Protein AF-A0A842L3D5-F1 (afdb_monomer_lite)

Radius of gyration: 21.23 Å; chains: 1; bounding box: 49×36×50 Å

Sequence (123 aa):
GLFSTPAMVGLSGMLGMRALKVPFSPKNLINPSIIIASLIILRIIIGLMLSTPEYYEVTLLQPKENINLESFKVLSSERLDDKMIIRLSPDYNEIKLINGLTTTLNGKCKGFFITWNFYSFFR

Structure (mmCIF, N/CA/C/O backbone):
data_AF-A0A842L3D5-F1
#
_entry.id   AF-A0A842L3D5-F1
#
loop_
_atom_site.group_PDB
_atom_site.id
_atom_site.type_symbol
_atom_site.label_atom_id
_atom_site.label_alt_id
_atom_site.label_comp_id
_atom_site.label_asym_id
_atom_site.label_entity_id
_atom_site.label_seq_id
_atom_site.pdbx_PDB_ins_code
_atom_site.Cartn_x
_atom_site.Cartn_y
_atom_site.Cartn_z
_atom_site.occupancy
_atom_site.B_iso_or_equiv
_atom_site.auth_seq_id
_atom_site.auth_comp_id
_atom_site.auth_asym_id
_atom_site.auth_atom_id
_atom_site.pdbx_PDB_model_num
ATOM 1 N N . GLY A 1 1 ? 23.031 -6.526 -1.362 1.00 54.03 1 GLY A N 1
ATOM 2 C CA . GLY A 1 1 ? 24.336 -6.701 -2.027 1.00 54.03 1 GLY A CA 1
ATOM 3 C C . GLY A 1 1 ? 24.366 -8.069 -2.673 1.00 54.03 1 GLY A C 1
ATOM 4 O O . GLY A 1 1 ? 23.976 -9.018 -2.013 1.00 54.03 1 GLY A O 1
ATOM 5 N N . LEU A 1 2 ? 24.713 -8.135 -3.962 1.00 49.09 2 LEU A N 1
ATOM 6 C CA . LEU A 1 2 ? 24.703 -9.288 -4.891 1.00 49.09 2 LEU A CA 1
ATOM 7 C C . LEU A 1 2 ? 23.386 -10.072 -5.104 1.00 49.09 2 LEU A C 1
ATOM 9 O O . LEU A 1 2 ? 23.094 -10.426 -6.239 1.00 49.09 2 LEU A O 1
ATOM 13 N N . PHE A 1 3 ? 22.566 -10.275 -4.072 1.00 49.59 3 PHE A N 1
ATOM 14 C CA . PHE A 1 3 ? 21.251 -10.939 -4.142 1.00 49.59 3 PHE A CA 1
ATOM 15 C C . PHE A 1 3 ? 20.079 -9.962 -4.010 1.00 49.59 3 PHE A C 1
ATOM 17 O O . PHE A 1 3 ? 18.995 -10.328 -3.562 1.00 49.59 3 PHE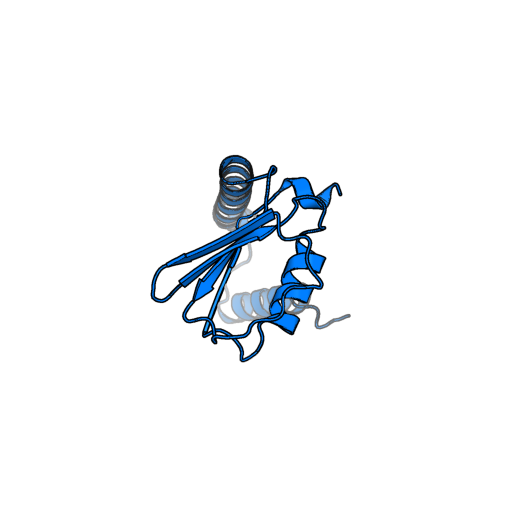 A O 1
ATOM 24 N N . SER A 1 4 ? 20.275 -8.687 -4.361 1.00 59.00 4 SER A N 1
ATOM 25 C CA . SER A 1 4 ? 19.120 -7.802 -4.495 1.00 59.00 4 SER A CA 1
ATOM 26 C C . SER A 1 4 ? 18.260 -8.315 -5.652 1.00 59.00 4 SER A C 1
ATOM 28 O O . SER A 1 4 ? 18.783 -8.717 -6.693 1.00 59.00 4 SER A O 1
ATOM 30 N N . THR A 1 5 ? 16.940 -8.308 -5.470 1.00 68.25 5 THR A N 1
ATOM 31 C CA . THR A 1 5 ? 15.944 -8.772 -6.448 1.00 68.25 5 THR A CA 1
ATOM 32 C C . THR A 1 5 ? 16.246 -8.314 -7.889 1.00 68.25 5 THR A C 1
ATOM 34 O O . THR A 1 5 ? 16.155 -9.142 -8.792 1.00 68.25 5 THR A O 1
ATOM 37 N N . PRO A 1 6 ? 16.719 -7.072 -8.140 1.00 68.19 6 PRO A N 1
ATOM 38 C CA . PRO A 1 6 ? 17.116 -6.633 -9.482 1.00 68.19 6 PRO A CA 1
ATOM 39 C C . PRO A 1 6 ? 18.338 -7.366 -10.063 1.00 68.19 6 PRO A C 1
ATOM 41 O O . PRO A 1 6 ? 18.346 -7.705 -11.245 1.00 68.19 6 PRO A O 1
ATOM 44 N N . ALA A 1 7 ? 19.364 -7.642 -9.250 1.00 72.19 7 ALA A N 1
ATOM 45 C CA . ALA A 1 7 ? 20.584 -8.318 -9.696 1.00 72.19 7 ALA A CA 1
ATOM 46 C C . ALA A 1 7 ? 20.317 -9.791 -10.042 1.00 72.19 7 ALA A C 1
ATOM 48 O O . ALA A 1 7 ? 20.787 -10.274 -11.070 1.00 72.19 7 ALA A O 1
ATOM 49 N N . MET A 1 8 ? 19.497 -10.483 -9.241 1.00 76.44 8 MET A N 1
ATOM 50 C CA . MET A 1 8 ? 19.085 -11.865 -9.525 1.00 76.44 8 MET A CA 1
ATOM 51 C C . MET A 1 8 ? 18.206 -11.980 -10.772 1.00 76.44 8 MET A C 1
ATOM 53 O O . MET A 1 8 ? 18.394 -12.907 -11.560 1.00 76.44 8 MET A O 1
ATOM 57 N N . VAL A 1 9 ? 17.276 -11.042 -10.980 1.00 77.06 9 VAL A N 1
ATOM 58 C CA . VAL A 1 9 ? 16.440 -11.006 -12.193 1.00 77.06 9 VAL A CA 1
ATOM 59 C C . VAL A 1 9 ? 17.309 -10.768 -13.431 1.00 77.06 9 VAL A C 1
ATOM 61 O O . VAL A 1 9 ? 17.163 -11.480 -14.425 1.00 77.06 9 VAL A O 1
ATOM 64 N N . GLY A 1 10 ? 18.273 -9.845 -13.352 1.00 77.06 10 GLY A N 1
ATOM 65 C CA . GLY A 1 10 ? 19.230 -9.593 -14.432 1.00 77.06 10 GLY A CA 1
ATOM 66 C C . GLY A 1 10 ? 20.097 -10.813 -14.770 1.00 77.06 10 GLY A C 1
ATOM 67 O O . GLY A 1 10 ? 20.216 -11.184 -15.938 1.00 77.06 10 GLY A O 1
ATOM 68 N N . LEU A 1 11 ? 20.655 -11.481 -13.757 1.00 80.38 11 LEU A N 1
ATOM 69 C CA . LEU A 1 11 ? 21.536 -12.642 -13.932 1.00 80.38 11 LEU A CA 1
ATOM 70 C C . LEU A 1 11 ? 20.767 -13.870 -14.455 1.00 80.38 11 LEU A C 1
ATOM 72 O O . LEU A 1 11 ? 21.241 -14.559 -15.359 1.00 80.38 11 LEU A O 1
ATOM 76 N N . SER A 1 12 ? 19.539 -14.087 -13.973 1.00 80.19 12 SER A N 1
ATOM 77 C CA . SER A 1 12 ? 18.644 -15.146 -14.469 1.00 80.19 12 SER A CA 1
ATOM 78 C C . SER A 1 12 ? 18.244 -14.916 -15.927 1.00 80.19 12 SER A C 1
ATOM 80 O O . SER A 1 12 ? 18.259 -15.853 -16.724 1.00 80.19 12 SER A O 1
ATOM 82 N N . GLY A 1 13 ? 1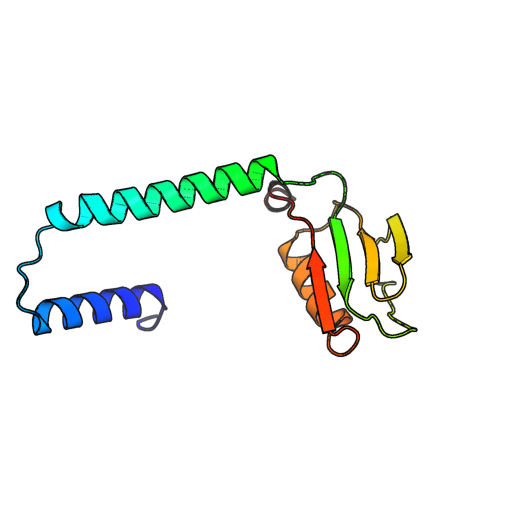7.962 -13.664 -16.305 1.00 78.12 13 GLY A N 1
ATOM 83 C CA . GLY A 1 13 ? 17.713 -13.289 -17.696 1.00 78.12 13 GLY A CA 1
ATOM 84 C C . GLY A 1 13 ? 18.907 -13.607 -18.601 1.00 78.12 13 GLY A C 1
ATOM 85 O O . GLY A 1 13 ? 18.739 -14.235 -19.645 1.00 78.12 13 GLY A O 1
ATOM 86 N N . MET A 1 14 ? 20.127 -13.252 -18.181 1.00 75.31 14 MET A N 1
ATOM 87 C CA . MET A 1 14 ? 21.351 -13.547 -18.941 1.00 75.31 14 MET A CA 1
ATOM 88 C C . MET A 1 14 ? 21.594 -15.052 -19.121 1.00 75.31 14 MET A C 1
ATOM 90 O O . MET A 1 14 ? 21.925 -15.493 -20.224 1.00 75.31 14 MET A O 1
ATOM 94 N N . LEU A 1 15 ? 21.397 -15.852 -18.069 1.00 80.00 15 LEU A N 1
ATOM 95 C CA . LEU A 1 15 ? 21.538 -17.310 -18.136 1.00 80.00 15 LEU A CA 1
ATOM 96 C C . LEU A 1 15 ? 20.475 -17.955 -19.036 1.00 80.00 15 LEU A C 1
ATOM 98 O O . LEU A 1 15 ? 20.814 -18.810 -19.855 1.00 80.00 15 LEU A O 1
ATOM 102 N N . GLY A 1 16 ? 19.219 -17.506 -18.945 1.00 79.38 16 GLY A N 1
ATOM 103 C CA . GLY A 1 16 ? 18.130 -17.980 -19.803 1.00 79.38 16 GLY A CA 1
ATOM 104 C C . GLY A 1 16 ? 18.384 -17.697 -21.286 1.00 79.38 16 GLY A C 1
ATOM 105 O O . GLY A 1 16 ? 18.243 -18.584 -22.125 1.00 79.38 16 GLY A O 1
ATOM 106 N N . MET A 1 17 ? 18.855 -16.492 -21.619 1.00 71.81 17 MET A N 1
ATOM 107 C CA . MET A 1 17 ? 19.194 -16.129 -23.002 1.00 71.81 17 MET A CA 1
ATOM 108 C C . MET A 1 17 ? 20.375 -16.942 -23.549 1.00 71.81 17 MET A C 1
ATOM 110 O O . MET A 1 17 ? 20.358 -17.345 -24.713 1.00 71.81 17 MET A O 1
ATOM 114 N N . ARG A 1 18 ? 21.374 -17.242 -22.705 1.00 69.81 18 ARG A N 1
ATOM 115 C CA . ARG A 1 18 ? 22.511 -18.100 -23.072 1.00 69.81 18 ARG A CA 1
ATOM 116 C C . ARG A 1 18 ? 22.079 -19.545 -23.337 1.00 69.81 18 ARG A C 1
ATOM 118 O O . ARG A 1 18 ? 22.562 -20.141 -24.297 1.00 69.81 18 ARG A O 1
ATOM 125 N N . ALA A 1 19 ? 21.167 -20.094 -22.531 1.00 79.00 19 ALA A N 1
ATOM 126 C CA . ALA A 1 19 ? 20.617 -21.438 -22.729 1.00 79.00 19 ALA A CA 1
ATOM 127 C C . ALA A 1 19 ? 19.803 -21.548 -24.032 1.00 79.00 19 ALA A C 1
ATOM 129 O O . ALA A 1 19 ? 19.899 -22.549 -24.739 1.00 79.00 19 ALA A O 1
ATOM 130 N N . LEU A 1 20 ? 19.065 -20.492 -24.384 1.00 75.56 20 LEU A N 1
ATOM 131 C CA . LEU A 1 20 ? 18.244 -20.428 -25.596 1.00 75.56 20 LEU A CA 1
ATOM 132 C C . LEU A 1 20 ? 19.030 -20.031 -26.865 1.00 75.56 20 LEU A C 1
ATOM 134 O O . LEU A 1 20 ? 18.440 -19.966 -27.940 1.00 75.56 20 LEU A O 1
ATOM 138 N N . LYS A 1 21 ? 20.350 -19.777 -26.766 1.00 67.62 21 LYS A N 1
ATOM 139 C CA . LYS A 1 21 ? 21.246 -19.364 -27.873 1.00 67.62 21 LYS A CA 1
ATOM 140 C C . LYS A 1 21 ? 20.721 -18.187 -28.710 1.00 67.62 21 LYS A C 1
ATOM 142 O O . LYS A 1 21 ? 21.073 -18.045 -29.880 1.00 67.62 21 LYS A O 1
ATOM 147 N N . VAL A 1 22 ? 19.894 -17.325 -28.127 1.00 66.06 22 VAL A N 1
ATOM 148 C CA . VAL A 1 22 ? 19.352 -16.158 -28.830 1.00 66.06 22 VAL A CA 1
ATOM 149 C C . VAL A 1 22 ? 20.409 -15.052 -28.792 1.00 66.06 22 VAL A C 1
ATOM 151 O O . VAL A 1 22 ? 20.823 -14.671 -27.693 1.00 66.06 22 VAL A O 1
ATOM 154 N N . PRO A 1 23 ? 20.885 -14.521 -29.935 1.00 67.38 23 PRO A N 1
ATOM 155 C CA . PRO A 1 23 ? 21.824 -13.410 -29.915 1.00 67.38 23 PRO A CA 1
ATOM 156 C C . PRO A 1 23 ? 21.119 -12.184 -29.331 1.00 67.38 23 PRO A C 1
ATOM 158 O O . PRO A 1 23 ? 20.139 -11.677 -29.883 1.00 67.38 23 PRO A O 1
ATOM 161 N N . PHE A 1 24 ? 21.601 -11.723 -28.178 1.00 64.75 24 PHE A N 1
ATOM 162 C CA . PHE A 1 24 ? 21.071 -10.532 -27.534 1.00 64.75 24 PHE A CA 1
ATOM 163 C C . PHE A 1 24 ? 21.409 -9.311 -28.385 1.00 64.75 24 PHE A C 1
ATOM 165 O O . PHE A 1 24 ? 22.566 -8.910 -28.494 1.00 64.75 24 PHE A O 1
ATOM 172 N N . SER A 1 25 ? 20.387 -8.723 -28.995 1.00 72.56 25 SER A N 1
ATOM 173 C CA . SER A 1 25 ? 20.486 -7.419 -29.636 1.00 72.56 25 SER A CA 1
ATOM 174 C C . SER A 1 25 ? 19.729 -6.411 -28.778 1.00 72.56 25 SER A C 1
ATOM 176 O O . SER A 1 25 ? 18.549 -6.639 -28.503 1.00 72.56 25 SER A O 1
ATOM 178 N N . PRO A 1 26 ? 20.334 -5.277 -28.382 1.00 68.31 26 PRO A N 1
ATOM 179 C CA . PRO A 1 26 ? 19.639 -4.242 -27.616 1.00 68.31 26 PRO A CA 1
ATOM 180 C C . PRO A 1 26 ? 18.411 -3.684 -28.353 1.00 68.31 26 PRO A C 1
ATOM 182 O O . PRO A 1 26 ? 17.479 -3.201 -27.720 1.00 68.31 26 PRO A O 1
ATOM 185 N N . LYS A 1 27 ? 18.342 -3.831 -29.685 1.00 73.56 27 LYS A N 1
ATOM 186 C CA . LYS A 1 27 ? 17.144 -3.492 -30.471 1.00 73.56 27 LYS A CA 1
ATOM 187 C C . LYS A 1 27 ? 15.932 -4.365 -30.117 1.00 73.56 27 LYS A C 1
ATOM 189 O O . LYS A 1 27 ? 14.809 -3.874 -30.145 1.00 73.56 27 LYS A O 1
ATOM 194 N N . ASN A 1 28 ? 16.149 -5.616 -29.705 1.00 74.38 28 ASN A N 1
ATOM 195 C CA . ASN A 1 28 ? 15.076 -6.534 -29.304 1.00 74.38 28 ASN A CA 1
ATOM 196 C C . ASN A 1 28 ? 14.470 -6.176 -27.935 1.00 74.38 28 ASN A C 1
ATOM 198 O O . ASN A 1 28 ? 13.420 -6.701 -27.579 1.00 74.38 28 ASN A O 1
ATOM 202 N N . LEU A 1 29 ? 15.102 -5.269 -27.179 1.00 77.56 29 LEU A N 1
ATOM 203 C CA . LEU A 1 29 ? 14.570 -4.754 -25.916 1.00 77.56 29 LEU A CA 1
ATOM 204 C C . LEU A 1 29 ? 13.627 -3.566 -26.105 1.00 77.56 29 LEU A C 1
ATOM 206 O O . LEU A 1 29 ? 12.902 -3.240 -25.171 1.00 77.56 29 LEU A O 1
ATOM 210 N N . ILE A 1 30 ? 13.609 -2.914 -27.271 1.00 83.25 30 ILE A N 1
ATOM 211 C CA . ILE A 1 30 ? 12.819 -1.692 -27.487 1.00 83.25 30 ILE A CA 1
ATOM 212 C C . ILE A 1 30 ? 11.325 -1.976 -27.297 1.00 83.25 30 ILE A C 1
ATOM 214 O O . ILE A 1 30 ? 10.688 -1.351 -26.454 1.00 83.25 30 ILE A O 1
ATOM 218 N N . ASN A 1 31 ? 10.785 -2.968 -28.009 1.00 79.88 31 ASN A N 1
ATOM 219 C CA . ASN A 1 31 ? 9.368 -3.333 -27.925 1.00 79.88 31 A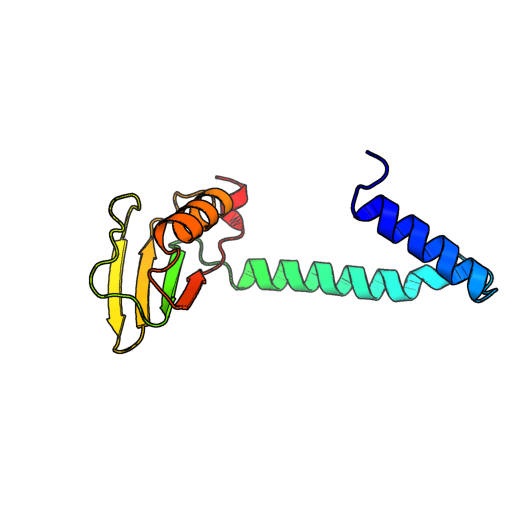SN A CA 1
ATOM 220 C C . ASN A 1 31 ? 8.922 -3.715 -26.501 1.00 79.88 31 ASN A C 1
ATOM 222 O O . ASN A 1 31 ? 7.970 -3.108 -26.010 1.00 79.88 31 ASN A O 1
ATOM 226 N N . PRO A 1 32 ? 9.585 -4.654 -25.790 1.00 84.19 32 PRO A N 1
ATOM 227 C CA . PRO A 1 32 ? 9.187 -4.976 -24.421 1.00 84.19 32 PRO A CA 1
ATOM 228 C C . PRO A 1 32 ? 9.376 -3.791 -23.463 1.00 84.19 32 PRO A C 1
ATOM 230 O O . PRO A 1 32 ? 8.559 -3.609 -22.564 1.00 84.19 32 PRO A O 1
ATOM 233 N N . SER A 1 33 ? 10.388 -2.942 -23.672 1.00 84.81 33 SER A N 1
ATOM 234 C CA . SER A 1 33 ? 10.601 -1.755 -22.832 1.00 84.81 33 SER A CA 1
ATOM 235 C C . SER A 1 33 ? 9.501 -0.714 -23.016 1.00 84.81 33 SER A C 1
ATOM 237 O O . SER A 1 33 ? 9.047 -0.151 -22.027 1.00 84.81 33 SER A O 1
ATOM 239 N N . ILE A 1 34 ? 9.038 -0.484 -24.251 1.00 92.31 34 ILE A N 1
ATOM 240 C CA . ILE A 1 34 ? 7.908 0.413 -24.531 1.00 92.31 34 ILE A CA 1
ATOM 241 C C . ILE A 1 34 ? 6.646 -0.106 -23.841 1.00 92.31 34 ILE A C 1
ATOM 243 O O . ILE A 1 34 ? 5.985 0.665 -23.157 1.00 92.31 34 ILE A O 1
ATOM 247 N N . ILE A 1 35 ? 6.350 -1.407 -23.940 1.00 90.44 35 ILE A N 1
ATOM 248 C CA . ILE A 1 35 ? 5.182 -2.005 -23.272 1.00 90.44 35 ILE A CA 1
ATOM 249 C C . ILE A 1 35 ? 5.256 -1.783 -21.754 1.00 90.44 35 ILE A C 1
ATOM 251 O O . ILE A 1 35 ? 4.292 -1.317 -21.149 1.00 90.44 35 ILE A O 1
ATOM 255 N N . ILE A 1 36 ? 6.409 -2.060 -21.137 1.00 88.12 36 ILE A N 1
ATOM 256 C CA . ILE A 1 36 ? 6.611 -1.855 -19.695 1.00 88.12 36 ILE A CA 1
ATOM 257 C C . ILE A 1 36 ? 6.477 -0.371 -19.329 1.00 88.12 36 ILE A C 1
ATOM 259 O O . ILE A 1 36 ? 5.779 -0.038 -18.373 1.00 88.12 36 ILE A O 1
ATOM 263 N N . ALA A 1 37 ? 7.100 0.530 -20.092 1.00 90.31 37 ALA A N 1
ATOM 264 C CA . ALA A 1 37 ? 7.023 1.968 -19.858 1.00 90.31 37 ALA A CA 1
ATOM 265 C C . ALA A 1 37 ? 5.578 2.481 -19.960 1.00 90.31 37 ALA A C 1
ATOM 267 O O . ALA A 1 37 ? 5.129 3.220 -19.085 1.00 90.31 37 ALA A O 1
ATOM 268 N N . SER A 1 38 ? 4.819 2.036 -20.965 1.00 92.81 38 SER A N 1
ATOM 269 C CA . SER A 1 38 ? 3.401 2.369 -21.118 1.00 92.81 38 SER A CA 1
ATOM 270 C C . SER A 1 38 ? 2.566 1.890 -19.930 1.00 92.81 38 SER A C 1
ATOM 272 O O . SER A 1 38 ? 1.740 2.652 -19.432 1.00 92.81 38 SER A O 1
ATOM 274 N N . LEU A 1 39 ? 2.803 0.675 -19.422 1.00 92.75 39 LEU A N 1
ATOM 275 C CA . LEU A 1 39 ? 2.113 0.163 -18.231 1.00 92.75 39 LEU A CA 1
ATOM 276 C C . LEU A 1 39 ? 2.442 0.976 -16.970 1.00 92.75 39 LEU A C 1
ATOM 278 O O . LEU A 1 39 ? 1.556 1.230 -16.154 1.00 92.75 39 LEU A O 1
ATOM 282 N N . ILE A 1 40 ? 3.693 1.418 -16.816 1.00 90.88 40 ILE A N 1
ATOM 283 C CA . ILE A 1 40 ? 4.106 2.278 -15.697 1.00 90.88 40 ILE A CA 1
ATOM 284 C C . ILE A 1 40 ? 3.404 3.637 -15.777 1.00 90.88 40 ILE A C 1
ATOM 286 O O . ILE A 1 40 ? 2.835 4.086 -14.784 1.00 90.88 40 ILE A O 1
ATOM 290 N N . ILE A 1 41 ? 3.399 4.272 -16.952 1.00 92.81 41 ILE A N 1
ATOM 291 C CA . ILE A 1 41 ? 2.731 5.564 -17.163 1.00 92.81 41 ILE A CA 1
ATOM 292 C C . ILE A 1 41 ? 1.231 5.438 -16.886 1.00 92.81 41 ILE A C 1
ATOM 294 O O . ILE A 1 41 ? 0.677 6.240 -16.137 1.00 92.81 41 ILE A O 1
ATOM 298 N N . LEU A 1 42 ? 0.584 4.400 -17.425 1.00 92.69 42 LEU A N 1
ATOM 299 C CA . LEU A 1 42 ? -0.835 4.138 -17.195 1.00 92.69 42 LEU A CA 1
ATOM 300 C C . LEU A 1 42 ? -1.141 3.990 -15.700 1.00 92.69 42 LEU A C 1
ATOM 302 O O . LEU A 1 42 ? -2.090 4.592 -15.203 1.00 92.69 42 LEU A O 1
ATOM 306 N N . ARG A 1 43 ? -0.307 3.245 -14.965 1.00 86.75 43 ARG A N 1
ATOM 307 C CA . ARG A 1 43 ? -0.447 3.086 -13.513 1.00 86.75 43 ARG A CA 1
ATOM 308 C C . ARG A 1 43 ? -0.380 4.425 -12.778 1.00 86.75 43 ARG A C 1
ATOM 310 O O . ARG A 1 43 ? -1.170 4.640 -11.863 1.00 86.75 43 ARG A O 1
ATOM 317 N N . ILE A 1 44 ? 0.536 5.313 -13.168 1.00 87.25 44 ILE A N 1
ATOM 318 C CA . ILE A 1 44 ? 0.669 6.643 -12.556 1.00 87.25 44 ILE A CA 1
ATOM 319 C C . ILE A 1 44 ? -0.576 7.490 -12.841 1.00 87.25 44 ILE A C 1
ATOM 321 O O . ILE A 1 44 ? -1.123 8.081 -11.916 1.00 87.25 44 ILE A O 1
ATOM 325 N N . ILE A 1 45 ? -1.066 7.506 -14.086 1.00 90.88 45 ILE A N 1
ATOM 326 C CA . ILE A 1 45 ? -2.273 8.261 -14.467 1.00 90.88 45 ILE A CA 1
ATOM 327 C C . ILE A 1 45 ? -3.487 7.791 -13.657 1.00 90.88 45 ILE A C 1
ATOM 329 O O . ILE A 1 45 ? -4.198 8.612 -13.079 1.00 90.88 45 ILE A O 1
ATOM 333 N N . ILE A 1 46 ? -3.697 6.474 -13.576 1.00 87.75 46 ILE A N 1
ATOM 334 C CA . ILE A 1 46 ? -4.773 5.867 -12.781 1.00 87.75 46 ILE A CA 1
ATOM 335 C C . ILE A 1 46 ? -4.625 6.263 -11.306 1.00 87.75 46 ILE A C 1
ATOM 337 O O . ILE A 1 46 ? -5.593 6.705 -10.695 1.00 87.75 46 ILE A O 1
ATOM 341 N N . GLY A 1 47 ? -3.415 6.164 -10.747 1.00 82.19 47 GLY A N 1
ATOM 342 C CA . GLY A 1 47 ? -3.141 6.525 -9.355 1.00 82.19 47 GLY A CA 1
ATOM 343 C C . GLY A 1 47 ? -3.393 8.000 -9.035 1.00 82.19 47 GLY A C 1
ATOM 344 O O . GLY A 1 47 ? -3.845 8.302 -7.937 1.00 82.19 47 GLY A O 1
ATOM 345 N N . LEU A 1 48 ? -3.146 8.905 -9.987 1.00 84.94 48 LEU A N 1
ATOM 346 C CA . LEU A 1 48 ? -3.452 10.331 -9.846 1.00 84.94 48 LEU A CA 1
ATOM 347 C C . LEU A 1 48 ? -4.961 10.602 -9.924 1.00 84.94 48 LEU A C 1
ATOM 349 O O . LEU A 1 48 ? -5.478 11.352 -9.103 1.00 84.94 48 LEU A O 1
ATOM 353 N N . MET A 1 49 ? -5.673 9.986 -10.876 1.00 84.56 49 MET A N 1
ATOM 354 C CA . MET A 1 49 ? -7.114 10.214 -11.058 1.00 84.56 49 MET A CA 1
ATOM 355 C C . MET A 1 49 ? -7.982 9.607 -9.953 1.00 84.56 49 MET A C 1
ATOM 357 O O . MET A 1 49 ? -9.001 10.188 -9.596 1.00 84.56 49 MET A O 1
ATOM 361 N N . LEU A 1 50 ? -7.598 8.447 -9.415 1.00 82.50 50 LEU A N 1
ATOM 362 C CA . LEU A 1 50 ? -8.335 7.755 -8.348 1.00 82.50 50 LEU A CA 1
ATOM 363 C C . LEU A 1 50 ? -7.877 8.154 -6.938 1.00 82.50 50 LEU A C 1
ATOM 365 O O . LEU A 1 50 ? -8.333 7.566 -5.959 1.00 82.50 50 LEU A O 1
ATOM 369 N N . SER A 1 51 ? -6.970 9.126 -6.818 1.00 84.00 51 SER A N 1
ATOM 370 C CA . SER A 1 51 ? -6.466 9.581 -5.524 1.00 84.00 51 SER A CA 1
ATOM 371 C C . SER A 1 51 ? -7.554 10.324 -4.744 1.00 84.00 51 SER A C 1
ATOM 373 O O . SER A 1 51 ? -8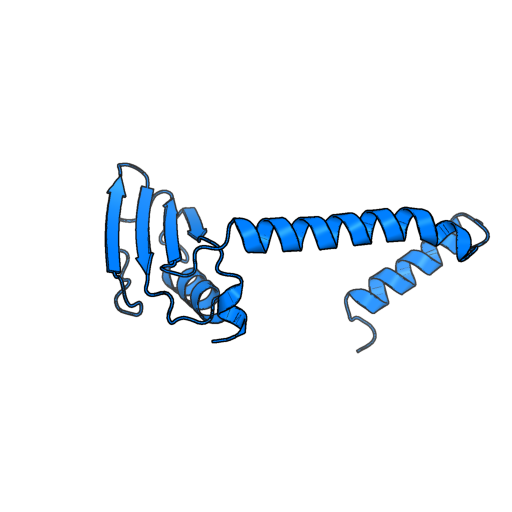.124 11.287 -5.252 1.00 84.00 51 SER A O 1
ATOM 375 N N . THR A 1 52 ? -7.777 9.962 -3.479 1.00 82.56 52 THR A N 1
ATOM 376 C CA . THR A 1 52 ? -8.687 10.676 -2.564 1.00 82.56 52 THR A CA 1
ATOM 377 C C . THR A 1 52 ? -7.882 11.442 -1.503 1.00 82.56 52 THR A C 1
ATOM 379 O O . THR A 1 52 ? -7.525 10.868 -0.474 1.00 82.56 52 THR A O 1
ATOM 382 N N . PRO A 1 53 ? -7.542 12.729 -1.720 1.00 81.12 53 PRO A N 1
ATOM 383 C CA . PRO A 1 53 ? -6.643 13.465 -0.823 1.00 81.12 53 PRO A CA 1
ATOM 384 C C . PRO A 1 53 ? -7.306 13.968 0.468 1.00 81.12 53 PRO A C 1
ATOM 386 O O . PRO A 1 53 ? -6.594 14.385 1.386 1.00 81.12 53 PRO A O 1
ATOM 389 N N . GLU A 1 54 ? -8.641 13.965 0.527 1.00 86.25 54 GLU A N 1
ATOM 390 C CA . GLU A 1 54 ? -9.431 14.543 1.623 1.00 86.25 54 GLU A CA 1
ATOM 391 C C . GLU A 1 54 ? -9.564 13.616 2.834 1.00 86.25 54 GLU A C 1
ATOM 393 O O . GLU A 1 54 ? -9.661 14.087 3.963 1.00 86.25 54 GLU A O 1
ATOM 398 N N . TYR A 1 55 ? -9.562 12.302 2.616 1.00 89.88 55 TYR A N 1
ATOM 399 C CA . TYR A 1 55 ? -9.641 11.288 3.663 1.00 89.88 55 TYR A CA 1
ATOM 400 C C . TYR A 1 55 ? -9.159 9.940 3.124 1.00 89.88 55 TYR A C 1
ATOM 402 O O . TYR A 1 55 ? -9.213 9.682 1.920 1.00 89.88 55 TYR A O 1
ATOM 410 N N . TYR A 1 56 ? -8.729 9.063 4.029 1.00 91.50 56 TYR A N 1
ATOM 411 C CA . TYR A 1 56 ? -8.548 7.649 3.708 1.00 91.50 56 TYR A CA 1
ATOM 412 C C . TYR A 1 56 ? -9.811 6.893 4.085 1.00 91.50 56 TYR A C 1
ATOM 414 O O . TYR A 1 56 ? -10.233 6.938 5.239 1.00 91.50 56 TYR A O 1
ATOM 422 N N . GLU A 1 57 ? -10.403 6.177 3.142 1.00 92.31 57 GLU A N 1
ATOM 423 C CA . GLU A 1 57 ? -11.503 5.267 3.425 1.00 92.31 57 GLU A CA 1
ATOM 424 C C . GLU A 1 57 ? -10.957 3.850 3.564 1.00 92.31 57 GLU A C 1
ATOM 426 O O . GLU A 1 57 ? -10.356 3.309 2.640 1.00 92.31 57 GLU A O 1
ATOM 431 N N . VAL A 1 58 ? -11.148 3.262 4.742 1.00 93.06 58 VAL A N 1
ATOM 432 C CA . VAL A 1 58 ? -10.743 1.904 5.086 1.00 93.06 58 VAL A CA 1
ATOM 433 C C . VAL A 1 58 ? -11.991 1.039 5.184 1.00 93.06 58 VAL A C 1
ATOM 435 O O . VAL A 1 58 ? -12.805 1.212 6.087 1.00 93.06 58 VAL A O 1
ATOM 438 N N . THR A 1 59 ? -12.135 0.086 4.270 1.00 93.31 59 THR A N 1
ATOM 439 C CA . THR A 1 59 ? -13.232 -0.886 4.286 1.00 93.31 59 THR A CA 1
ATOM 440 C C . THR A 1 59 ? -12.743 -2.196 4.881 1.00 93.31 59 THR A C 1
ATOM 442 O O . THR A 1 59 ? -11.890 -2.859 4.301 1.00 93.31 59 THR A O 1
ATOM 445 N N . LEU A 1 60 ? -13.294 -2.590 6.022 1.00 93.00 60 LEU A N 1
ATOM 446 C CA . LEU A 1 60 ? -13.020 -3.851 6.704 1.00 93.00 60 LEU A CA 1
ATOM 447 C C . LEU A 1 60 ? -14.020 -4.920 6.268 1.00 93.00 60 LEU A C 1
ATOM 449 O O . LEU A 1 60 ? -15.227 -4.693 6.320 1.00 93.00 60 LEU A O 1
ATOM 453 N N . LEU A 1 61 ? -13.521 -6.104 5.917 1.00 92.81 61 LEU A N 1
ATOM 454 C CA . LEU A 1 61 ? -14.333 -7.272 5.584 1.00 92.81 61 LEU A CA 1
ATOM 455 C C . LEU A 1 61 ? -14.511 -8.177 6.803 1.00 92.81 61 LEU A C 1
ATOM 457 O O . LEU A 1 61 ? -13.529 -8.665 7.375 1.00 92.81 61 LEU A O 1
ATOM 461 N N . GLN A 1 62 ? -15.765 -8.449 7.155 1.00 90.38 62 GLN A N 1
ATOM 462 C CA . GLN A 1 62 ? -16.175 -9.279 8.288 1.00 90.38 62 GLN A CA 1
ATOM 463 C C . GLN A 1 62 ? -15.439 -8.894 9.584 1.00 90.38 62 GLN A C 1
ATOM 465 O O . GLN A 1 62 ? -14.690 -9.702 10.147 1.00 90.38 62 GLN A O 1
ATOM 470 N N . PRO A 1 63 ? -15.593 -7.635 10.037 1.00 88.00 63 PRO A N 1
ATOM 471 C CA . PRO A 1 63 ? -14.934 -7.143 11.236 1.00 88.00 63 PRO A CA 1
ATOM 472 C C . PRO A 1 63 ? -15.505 -7.821 12.487 1.00 88.00 63 PRO A C 1
ATOM 474 O O . PRO A 1 63 ? -16.724 -7.879 12.678 1.00 88.00 63 PRO A O 1
ATOM 477 N N . LYS A 1 64 ? -14.624 -8.275 13.385 1.00 86.62 64 LYS A N 1
ATOM 478 C CA . LYS A 1 64 ? -15.022 -8.683 14.742 1.00 86.62 64 LYS A CA 1
ATOM 479 C C . LYS A 1 64 ? -15.677 -7.508 15.481 1.00 86.62 64 LYS A C 1
ATOM 481 O O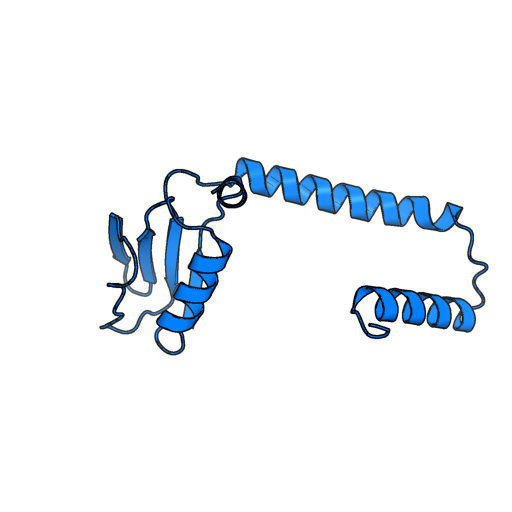 . LYS A 1 64 ? -15.451 -6.349 15.144 1.00 86.62 64 LYS A O 1
ATOM 486 N N . GLU A 1 65 ? -16.500 -7.800 16.484 1.00 75.31 65 GLU A N 1
ATOM 487 C CA . GLU A 1 65 ? -17.345 -6.789 17.144 1.00 75.31 65 GLU A CA 1
ATOM 488 C C . GLU A 1 65 ? -16.553 -5.657 17.827 1.00 75.31 65 GLU A C 1
ATOM 490 O O . GLU A 1 65 ? -17.009 -4.521 17.804 1.00 75.31 65 GLU A O 1
ATOM 495 N N . ASN A 1 66 ? -15.338 -5.919 18.329 1.00 73.00 66 ASN A N 1
ATOM 496 C CA . ASN A 1 66 ? -14.548 -4.952 19.106 1.00 73.00 66 ASN A CA 1
ATOM 497 C C . ASN A 1 66 ? -13.169 -4.665 18.486 1.00 73.00 66 ASN A C 1
ATOM 499 O O . ASN A 1 66 ? -12.132 -5.119 18.979 1.00 73.00 66 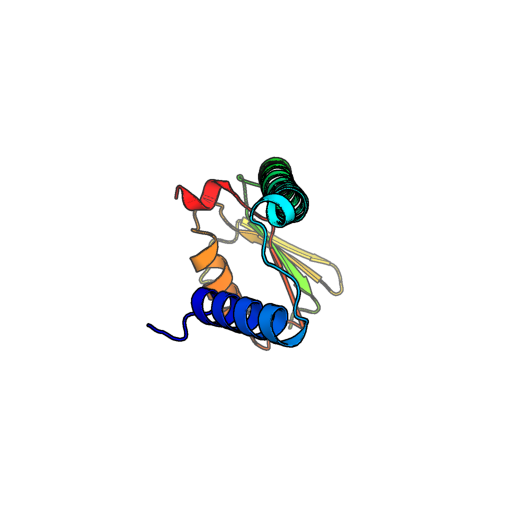ASN A O 1
ATOM 503 N N . ILE A 1 67 ? -13.137 -3.913 17.383 1.00 80.81 67 ILE A N 1
ATOM 504 C CA . ILE A 1 67 ? -11.879 -3.422 16.803 1.00 80.81 67 ILE A CA 1
ATOM 505 C C . ILE A 1 67 ? -11.530 -2.083 17.455 1.00 80.81 67 ILE A C 1
ATOM 507 O O . ILE A 1 67 ? -12.148 -1.067 17.156 1.00 80.81 67 ILE A O 1
ATOM 511 N N . ASN A 1 68 ? -10.521 -2.078 18.331 1.00 79.19 68 ASN A N 1
ATOM 512 C CA . ASN A 1 68 ? -9.975 -0.830 18.866 1.00 79.19 68 ASN A CA 1
ATOM 513 C C . ASN A 1 68 ? -9.176 -0.088 17.771 1.00 79.19 68 ASN A C 1
ATOM 515 O O . ASN A 1 68 ? -8.193 -0.627 17.255 1.00 79.19 68 ASN A O 1
ATOM 519 N N . LEU A 1 69 ? -9.615 1.131 17.435 1.00 82.75 69 LEU A N 1
ATOM 520 C CA . LEU A 1 69 ? -9.002 2.049 16.467 1.00 82.75 69 LEU A CA 1
ATOM 521 C C . LEU A 1 69 ? -8.565 3.381 17.105 1.00 82.75 69 LEU A C 1
ATOM 523 O O . LEU A 1 69 ? -8.288 4.329 16.379 1.00 82.75 69 LEU A O 1
ATOM 527 N N . GLU A 1 70 ? -8.470 3.461 18.436 1.00 79.94 70 GLU A N 1
ATOM 528 C CA . GLU A 1 70 ? -8.106 4.679 19.187 1.00 79.94 70 GLU A CA 1
ATOM 529 C C . GLU A 1 70 ? -6.761 5.289 18.763 1.00 79.94 70 GLU A C 1
ATOM 531 O O . GLU A 1 70 ? -6.547 6.490 18.899 1.00 79.94 70 GLU A O 1
ATOM 536 N N . SER A 1 71 ? -5.854 4.482 18.203 1.00 83.25 71 SER A N 1
ATOM 537 C CA . SER A 1 71 ? -4.574 4.949 17.661 1.00 83.25 71 SER A CA 1
ATOM 538 C C . SER A 1 71 ? -4.702 5.765 16.367 1.00 83.25 71 SER A C 1
ATOM 540 O O . SER A 1 71 ? -3.709 6.329 15.904 1.00 83.25 71 SER A O 1
ATOM 542 N N . PHE A 1 72 ? -5.887 5.805 15.753 1.00 88.88 72 PHE A N 1
ATOM 543 C CA . PHE A 1 72 ? -6.150 6.512 14.504 1.00 88.88 72 PHE A CA 1
ATOM 544 C C . PHE A 1 72 ? -7.155 7.646 14.713 1.00 88.88 72 PHE A C 1
ATOM 546 O O . PHE A 1 72 ? -8.142 7.525 15.433 1.00 88.88 72 PHE A O 1
ATOM 553 N N . LYS A 1 73 ? -6.934 8.757 14.013 1.00 90.81 73 LYS A N 1
ATOM 554 C CA . LYS A 1 73 ? -7.845 9.898 13.951 1.00 90.81 73 LYS A CA 1
ATOM 555 C C . LYS A 1 73 ? -8.997 9.549 13.009 1.00 90.81 73 LYS A C 1
ATOM 557 O O . LYS A 1 73 ? -8.933 9.815 11.806 1.00 90.81 73 LYS A O 1
ATOM 562 N N . VAL A 1 74 ? -10.012 8.895 13.571 1.00 90.75 74 VAL A N 1
ATOM 563 C CA . VAL A 1 74 ? -11.247 8.507 12.882 1.00 90.75 74 VAL A CA 1
ATOM 564 C C . VAL A 1 74 ? -12.137 9.735 12.702 1.00 90.75 74 VAL A C 1
ATOM 566 O O . VAL A 1 74 ? -12.479 10.409 13.668 1.00 90.75 74 VAL A O 1
ATOM 569 N N . LEU A 1 75 ? -12.506 10.023 11.456 1.00 90.44 75 LEU A N 1
ATOM 570 C CA . LEU A 1 75 ? -13.455 11.078 11.098 1.00 90.44 75 LEU A CA 1
ATOM 571 C C . LEU A 1 75 ? -14.896 10.563 11.143 1.00 90.44 75 LEU A C 1
ATOM 573 O O . LEU A 1 75 ? -15.800 11.269 11.574 1.00 90.44 75 LEU A O 1
ATOM 577 N N . SER A 1 76 ? -15.116 9.333 10.674 1.00 89.69 76 SER A N 1
ATOM 578 C CA . SER A 1 76 ? -16.416 8.658 10.735 1.00 89.69 76 SER A CA 1
ATOM 579 C C . SER A 1 76 ? -16.252 7.145 10.629 1.00 89.69 76 SER A C 1
ATOM 581 O O . SER A 1 76 ? -15.246 6.649 10.116 1.00 89.69 76 SER A O 1
ATOM 583 N N . SER A 1 77 ? -17.251 6.415 11.113 1.00 90.31 77 SER A N 1
ATOM 584 C CA . SER A 1 77 ? -17.341 4.964 10.985 1.00 90.31 77 SER A CA 1
ATOM 585 C C . SER A 1 77 ? -18.776 4.558 10.687 1.00 90.31 77 SER A C 1
ATOM 587 O O . SER A 1 77 ? -19.689 4.939 11.417 1.00 90.31 77 SER A O 1
ATOM 589 N N . GLU A 1 78 ? -18.958 3.744 9.661 1.00 91.19 78 GLU A N 1
ATOM 590 C CA . GLU A 1 78 ? -20.241 3.209 9.235 1.00 91.19 78 GLU A CA 1
ATOM 591 C C . GLU A 1 78 ? -20.153 1.683 9.201 1.00 91.19 78 GLU A C 1
ATOM 593 O O . GLU A 1 78 ? -19.206 1.112 8.656 1.00 91.19 78 GLU A O 1
ATOM 598 N N . ARG A 1 79 ? -21.124 1.000 9.810 1.00 87.44 79 ARG A N 1
ATOM 599 C CA . ARG A 1 79 ? -21.206 -0.463 9.789 1.00 87.44 79 ARG A CA 1
ATOM 600 C C . ARG A 1 79 ? -22.366 -0.875 8.894 1.00 87.44 79 ARG A C 1
ATOM 602 O O . ARG A 1 79 ? -23.492 -0.450 9.118 1.00 87.44 79 ARG A O 1
ATOM 609 N N . LEU A 1 80 ? -22.070 -1.697 7.896 1.00 87.50 80 LEU A N 1
ATOM 610 C CA . LEU A 1 80 ? -23.011 -2.196 6.899 1.00 87.50 80 LEU A CA 1
ATOM 611 C C . LEU A 1 80 ? -22.926 -3.718 6.922 1.00 87.50 80 LEU A C 1
ATOM 613 O O . LEU A 1 80 ? -22.014 -4.264 6.318 1.00 87.50 80 LEU A O 1
ATOM 617 N N . ASP A 1 81 ? -23.826 -4.386 7.643 1.00 85.12 81 ASP A N 1
ATOM 618 C CA . ASP A 1 81 ? -23.894 -5.851 7.768 1.00 85.12 81 ASP A CA 1
ATOM 619 C C . ASP A 1 81 ? -22.523 -6.536 7.971 1.00 85.12 81 ASP A C 1
ATOM 621 O O . ASP A 1 81 ? -21.999 -6.608 9.087 1.00 85.12 81 ASP A O 1
ATOM 625 N N . ASP A 1 82 ? -21.936 -7.038 6.882 1.00 88.81 82 ASP A N 1
ATOM 626 C CA . ASP A 1 82 ? -20.700 -7.810 6.825 1.00 88.81 82 ASP A CA 1
ATOM 627 C C . ASP A 1 82 ? -19.428 -6.965 6.653 1.00 88.81 82 ASP A C 1
ATOM 629 O O . ASP A 1 82 ? -18.321 -7.511 6.681 1.00 88.81 82 ASP A O 1
ATOM 633 N N . LYS A 1 83 ? -19.555 -5.646 6.508 1.00 91.38 83 LYS A N 1
ATOM 634 C CA . LYS A 1 83 ? -18.441 -4.712 6.326 1.00 91.38 83 LYS A CA 1
ATOM 635 C C . LYS A 1 83 ? -18.526 -3.513 7.264 1.00 91.38 83 LYS A C 1
ATOM 637 O O . LYS A 1 83 ? -19.582 -3.121 7.757 1.00 91.38 83 LYS A O 1
ATOM 642 N N . MET A 1 84 ? -17.374 -2.907 7.512 1.00 92.38 84 MET A N 1
ATOM 643 C CA . MET A 1 84 ? -17.271 -1.650 8.251 1.00 92.38 84 MET A CA 1
ATOM 644 C C . MET A 1 84 ? -16.407 -0.684 7.458 1.00 92.38 84 MET A C 1
ATOM 646 O O . MET A 1 84 ? -15.276 -1.010 7.117 1.00 92.38 84 MET A O 1
ATOM 650 N N . ILE A 1 85 ? -16.951 0.487 7.156 1.00 93.06 85 ILE A N 1
ATOM 651 C CA . ILE A 1 85 ? -16.286 1.555 6.420 1.00 93.06 85 ILE A CA 1
ATOM 652 C C . ILE A 1 85 ? -15.851 2.605 7.433 1.00 93.06 85 ILE A C 1
ATOM 654 O O . ILE A 1 85 ? -16.650 3.093 8.227 1.00 93.06 85 ILE A O 1
ATOM 658 N N . ILE A 1 86 ? -14.570 2.940 7.439 1.00 93.50 86 ILE A N 1
ATOM 659 C CA . ILE A 1 86 ? -13.979 3.900 8.366 1.00 93.50 86 ILE A CA 1
ATOM 660 C C . ILE A 1 86 ? -13.309 4.982 7.542 1.00 93.50 86 ILE A C 1
ATOM 662 O O . ILE A 1 86 ? -12.475 4.680 6.695 1.00 93.50 86 ILE A O 1
ATOM 666 N N . ARG A 1 87 ? -13.617 6.246 7.816 1.00 93.44 87 ARG A N 1
ATOM 667 C CA . ARG A 1 87 ? -12.895 7.373 7.222 1.00 93.44 87 ARG A CA 1
ATOM 668 C C . ARG A 1 87 ? -11.879 7.901 8.218 1.00 93.44 87 ARG A C 1
ATOM 670 O O . ARG A 1 87 ? -12.234 8.244 9.344 1.00 93.44 87 ARG A O 1
ATOM 677 N N . LEU A 1 88 ? -10.622 7.963 7.805 1.00 92.88 88 LEU A N 1
ATOM 678 C CA . LEU A 1 88 ? -9.488 8.431 8.595 1.00 92.88 88 LEU A CA 1
ATOM 679 C C . LEU A 1 88 ? -8.970 9.764 8.052 1.00 92.88 88 LEU A C 1
ATOM 681 O O . LEU A 1 88 ? -9.084 10.049 6.858 1.00 92.88 88 LEU A O 1
ATOM 685 N N . SER A 1 89 ? -8.368 10.559 8.938 1.00 90.75 89 SER A N 1
ATOM 686 C CA . SER A 1 89 ? -7.741 11.836 8.574 1.00 90.75 89 SER A CA 1
ATOM 687 C C . SER A 1 89 ? -6.713 11.665 7.446 1.00 90.75 89 SER A C 1
ATOM 689 O O . SER A 1 89 ? -5.949 10.701 7.477 1.00 90.75 89 SER A O 1
ATOM 691 N N . PRO A 1 90 ? -6.604 12.598 6.487 1.00 88.81 90 PRO A N 1
ATOM 692 C CA . PRO A 1 90 ? -5.617 12.518 5.408 1.00 88.81 90 PRO A CA 1
ATOM 693 C C . PRO A 1 90 ? -4.188 12.877 5.859 1.00 88.81 90 PRO A C 1
ATOM 695 O O . PRO A 1 90 ? -3.247 12.777 5.071 1.00 88.81 90 PRO A O 1
ATOM 698 N N . ASP A 1 91 ? -4.016 13.292 7.117 1.00 88.38 91 ASP A N 1
ATOM 699 C CA . ASP A 1 91 ? -2.754 13.779 7.702 1.00 88.38 91 ASP A CA 1
ATOM 700 C C . ASP A 1 91 ? -1.669 12.694 7.823 1.00 88.38 91 ASP A C 1
ATOM 702 O O . ASP A 1 91 ? -0.520 12.986 8.149 1.00 88.38 91 ASP A O 1
ATOM 706 N N . TYR A 1 92 ? -2.021 11.430 7.589 1.00 86.12 92 TYR A N 1
ATOM 707 C CA . TYR A 1 92 ? -1.083 10.321 7.679 1.00 86.12 92 TYR A CA 1
ATOM 708 C C . TYR A 1 92 ? -0.258 10.146 6.405 1.00 86.12 92 TYR A C 1
ATOM 710 O O . TYR A 1 92 ? -0.776 10.173 5.284 1.00 86.12 92 TYR A O 1
ATOM 718 N N . ASN A 1 93 ? 1.019 9.823 6.604 1.00 88.62 93 ASN A N 1
ATOM 719 C CA . ASN A 1 93 ? 1.828 9.174 5.583 1.00 88.62 93 ASN A CA 1
ATOM 720 C C . ASN A 1 93 ? 1.264 7.766 5.305 1.00 88.62 93 ASN A C 1
ATOM 722 O O . ASN A 1 93 ? 1.135 6.960 6.231 1.00 88.62 93 ASN A O 1
ATOM 726 N N . GLU A 1 94 ? 0.940 7.469 4.044 1.00 87.81 94 GLU A N 1
ATOM 727 C CA . GLU A 1 94 ? 0.212 6.254 3.643 1.00 87.81 94 GLU A CA 1
ATOM 728 C C . GLU A 1 94 ? 0.938 4.962 4.040 1.00 87.81 94 GLU A C 1
ATOM 730 O O . GLU A 1 94 ? 0.318 4.039 4.563 1.00 87.81 94 GLU A O 1
ATOM 735 N N . ILE A 1 95 ? 2.267 4.911 3.909 1.00 88.00 95 ILE A N 1
ATOM 736 C CA . ILE A 1 95 ? 3.051 3.725 4.288 1.00 88.00 95 ILE A CA 1
ATOM 737 C C . ILE A 1 95 ? 2.957 3.462 5.795 1.00 88.00 95 ILE A C 1
ATOM 739 O O . ILE A 1 95 ? 2.766 2.323 6.227 1.00 88.00 95 ILE A O 1
ATOM 743 N N . LYS A 1 96 ? 3.057 4.515 6.615 1.00 89.81 96 LYS A N 1
ATOM 744 C CA . LYS A 1 96 ? 2.902 4.390 8.073 1.00 89.81 96 LYS A CA 1
ATOM 745 C C . LYS A 1 96 ? 1.480 3.974 8.442 1.00 89.81 96 LYS A C 1
ATOM 747 O O . LYS A 1 96 ? 1.312 3.128 9.319 1.00 89.81 96 LYS A O 1
ATOM 752 N N . LEU A 1 97 ? 0.482 4.529 7.756 1.00 91.19 97 LEU A N 1
ATOM 753 C CA . LEU A 1 97 ? -0.923 4.191 7.957 1.00 91.19 97 LEU A CA 1
ATOM 754 C C . LEU A 1 97 ? -1.195 2.715 7.649 1.00 91.19 97 LEU A C 1
ATOM 756 O O . LEU A 1 97 ? -1.739 2.014 8.498 1.00 91.19 97 LEU A O 1
ATOM 760 N N . ILE A 1 98 ? -0.761 2.221 6.487 1.00 92.12 98 ILE A N 1
ATOM 761 C CA . ILE A 1 98 ? -0.941 0.822 6.077 1.00 92.12 98 ILE A CA 1
ATOM 762 C C . ILE A 1 98 ? -0.261 -0.130 7.064 1.00 92.12 98 ILE A C 1
ATOM 764 O O . ILE A 1 98 ? -0.865 -1.125 7.463 1.00 92.12 98 ILE A O 1
ATOM 768 N N . ASN A 1 99 ? 0.962 0.174 7.507 1.00 92.12 99 ASN A N 1
ATOM 769 C CA . ASN A 1 99 ? 1.668 -0.657 8.488 1.00 92.12 99 ASN A CA 1
ATOM 770 C C . ASN A 1 99 ? 0.943 -0.690 9.844 1.00 92.12 99 ASN A C 1
ATOM 772 O O . ASN A 1 99 ? 0.804 -1.755 10.455 1.00 92.12 99 ASN A O 1
ATOM 776 N N . GLY A 1 100 ? 0.443 0.464 10.295 1.00 91.94 100 GLY A N 1
ATOM 777 C CA . GLY A 1 100 ? -0.364 0.570 11.507 1.00 91.94 100 GLY A CA 1
ATOM 778 C C . GLY A 1 100 ? -1.655 -0.238 11.401 1.00 91.94 100 GLY A C 1
ATOM 779 O O . GLY A 1 100 ? -1.938 -1.058 12.268 1.00 91.94 100 GLY A O 1
ATOM 780 N N . LEU A 1 101 ? -2.409 -0.061 10.313 1.00 92.50 101 LEU A N 1
ATOM 781 C CA . LEU A 1 101 ? -3.650 -0.795 10.053 1.00 92.50 101 LEU A CA 1
ATOM 782 C C . LEU A 1 101 ? -3.402 -2.300 9.969 1.00 92.50 101 LEU A C 1
ATOM 784 O O . LEU A 1 101 ? -4.104 -3.063 10.621 1.00 92.50 101 LEU A O 1
ATOM 788 N N . THR A 1 102 ? -2.366 -2.728 9.248 1.00 92.12 102 THR A N 1
ATOM 789 C CA . THR A 1 102 ? -1.989 -4.145 9.131 1.00 92.12 102 THR A CA 1
ATOM 790 C C . THR A 1 102 ? -1.735 -4.760 10.504 1.00 92.12 102 THR A C 1
ATOM 792 O O . THR A 1 102 ? -2.212 -5.856 10.785 1.00 92.12 102 THR A O 1
ATOM 795 N N . THR A 1 103 ? -1.044 -4.038 11.388 1.00 91.62 103 THR A N 1
ATOM 796 C CA . THR A 1 103 ? -0.766 -4.501 12.753 1.00 91.62 103 THR A CA 1
ATOM 797 C C . THR A 1 103 ? -2.038 -4.530 13.603 1.00 91.62 103 THR A C 1
ATOM 799 O O . THR A 1 103 ? -2.338 -5.541 14.236 1.00 91.62 103 THR A O 1
ATOM 802 N N . THR A 1 104 ? -2.823 -3.449 13.593 1.00 90.12 104 THR A N 1
ATOM 803 C CA . THR A 1 104 ? -4.021 -3.312 14.434 1.00 90.12 104 THR A CA 1
ATOM 804 C C . THR A 1 104 ? -5.143 -4.263 14.022 1.00 90.12 104 THR A C 1
ATOM 806 O O . THR A 1 104 ? -5.877 -4.744 14.890 1.00 90.12 104 THR A O 1
ATOM 809 N N . LEU A 1 105 ? -5.278 -4.542 12.724 1.00 90.62 105 LEU A N 1
ATOM 810 C CA . LEU A 1 105 ? -6.338 -5.367 12.141 1.00 90.62 105 LEU A CA 1
ATOM 811 C C . LEU A 1 105 ? -5.968 -6.849 12.021 1.00 90.62 105 LEU A C 1
ATOM 813 O O . LEU A 1 105 ? -6.834 -7.670 11.701 1.00 90.62 105 LEU A O 1
ATOM 817 N N . ASN A 1 106 ? -4.716 -7.215 12.308 1.00 90.38 106 ASN A N 1
ATOM 818 C CA . ASN A 1 106 ? -4.260 -8.596 12.234 1.00 90.38 106 ASN A CA 1
ATOM 819 C C . ASN A 1 106 ? -5.128 -9.519 13.110 1.00 90.38 106 ASN A C 1
ATOM 821 O O . ASN A 1 106 ? -5.271 -9.311 14.316 1.00 90.38 106 ASN A O 1
ATOM 825 N N . GLY A 1 107 ? -5.750 -10.527 12.493 1.00 87.25 107 GLY A N 1
ATOM 826 C CA . GLY A 1 107 ? -6.651 -11.465 13.169 1.00 87.25 107 GLY A CA 1
ATOM 827 C C . GLY A 1 107 ? -7.998 -10.879 13.622 1.00 87.25 107 GLY A C 1
ATOM 828 O O . GLY A 1 107 ? -8.761 -11.581 14.299 1.00 87.25 107 GLY A O 1
ATOM 829 N N . LYS A 1 108 ? -8.318 -9.625 13.270 1.00 89.50 108 LYS A N 1
ATOM 830 C CA . LYS A 1 108 ? -9.570 -8.935 13.648 1.00 89.50 108 LYS A CA 1
ATOM 831 C C . LYS A 1 108 ? -10.565 -8.754 12.499 1.00 89.50 108 LYS A C 1
ATOM 833 O O . LYS A 1 108 ? -11.746 -8.534 12.758 1.00 89.50 108 LYS A O 1
ATOM 838 N N . CYS A 1 109 ? -10.116 -8.895 11.260 1.00 90.81 109 CYS A N 1
ATOM 839 C CA . CYS A 1 109 ? -10.943 -8.935 10.054 1.00 90.81 109 CYS A CA 1
ATOM 840 C C . CYS A 1 109 ? -10.378 -9.973 9.075 1.00 90.81 109 CYS A C 1
ATOM 842 O O . CYS A 1 109 ? -9.228 -10.394 9.219 1.00 90.81 109 CYS A O 1
ATOM 844 N N . LYS A 1 110 ? -11.153 -10.374 8.060 1.00 90.06 110 LYS A N 1
ATOM 845 C CA . LYS A 1 110 ? -10.635 -11.253 6.992 1.00 90.06 110 LYS A CA 1
ATOM 846 C C . LYS A 1 110 ? -9.758 -10.516 5.984 1.00 90.06 110 LYS A C 1
ATOM 848 O O . LYS A 1 110 ? -8.905 -11.125 5.350 1.00 90.06 110 LYS A O 1
ATOM 853 N N . GLY A 1 111 ? -9.969 -9.215 5.847 1.00 90.12 111 GLY A N 1
ATOM 854 C CA . GLY A 1 111 ? -9.201 -8.347 4.971 1.00 90.12 111 GLY A CA 1
ATOM 855 C C . GLY A 1 111 ? -9.668 -6.909 5.109 1.00 90.12 111 GLY A C 1
ATOM 856 O O . GLY A 1 111 ? -10.726 -6.648 5.688 1.00 90.12 111 GLY A O 1
ATOM 857 N N . PHE A 1 112 ? -8.875 -5.985 4.581 1.00 92.81 112 PHE A N 1
ATOM 858 C CA . PHE A 1 112 ? -9.261 -4.588 4.487 1.00 92.81 112 PHE A CA 1
ATOM 859 C C . PHE A 1 112 ? -8.809 -3.984 3.158 1.00 92.81 112 PHE A C 1
ATOM 861 O O . PHE A 1 112 ? -7.800 -4.399 2.589 1.00 92.81 112 PHE A O 1
ATOM 868 N N . PHE A 1 113 ? -9.560 -2.995 2.689 1.00 92.12 113 PHE A N 1
ATOM 869 C CA . PHE A 1 113 ? -9.204 -2.134 1.568 1.00 92.12 113 PHE A CA 1
ATOM 870 C C . PHE A 1 113 ? -8.985 -0.722 2.080 1.00 92.12 113 PHE A C 1
ATOM 872 O O . PHE A 1 113 ? -9.625 -0.321 3.048 1.00 92.12 113 PHE A O 1
ATOM 879 N N . ILE A 1 114 ? -8.100 0.023 1.429 1.00 91.50 114 ILE A N 1
ATOM 880 C CA . ILE A 1 114 ? -7.857 1.432 1.716 1.00 91.50 114 ILE A CA 1
ATOM 881 C C . ILE A 1 114 ? -7.860 2.216 0.405 1.00 91.50 114 ILE A C 1
ATOM 883 O O . ILE A 1 114 ? -7.334 1.728 -0.600 1.00 91.50 114 ILE A O 1
ATOM 887 N N . THR A 1 115 ? -8.464 3.404 0.396 1.00 89.00 115 THR A N 1
ATOM 888 C CA . THR A 1 115 ? -8.352 4.314 -0.749 1.00 89.00 115 THR A CA 1
ATOM 889 C C . THR A 1 115 ? -6.937 4.860 -0.876 1.00 89.00 115 THR A C 1
ATOM 891 O O . THR A 1 115 ? -6.232 5.068 0.110 1.00 89.00 115 THR A O 1
ATOM 894 N N . TRP A 1 116 ? -6.508 5.071 -2.115 1.00 83.94 116 TRP A N 1
ATOM 895 C CA . TRP A 1 116 ? -5.162 5.540 -2.409 1.00 83.94 116 TRP A CA 1
ATOM 896 C C . TRP A 1 116 ? -5.079 7.059 -2.281 1.00 83.94 116 TRP A C 1
ATOM 898 O O . TRP A 1 116 ? -5.959 7.771 -2.770 1.00 83.94 116 TRP A O 1
ATOM 908 N N . ASN A 1 117 ? -3.998 7.567 -1.693 1.00 86.31 117 ASN A N 1
ATOM 909 C CA . ASN A 1 117 ? -3.686 8.989 -1.722 1.00 86.31 117 ASN A CA 1
ATOM 910 C C . ASN A 1 117 ? -2.273 9.211 -2.265 1.00 86.31 117 ASN A C 1
ATOM 912 O O . ASN A 1 117 ? -1.298 9.254 -1.520 1.00 86.31 117 ASN A O 1
ATOM 916 N N . PHE A 1 118 ? -2.167 9.454 -3.572 1.00 81.25 118 PHE A N 1
ATOM 917 C CA . PHE A 1 118 ? -0.882 9.662 -4.244 1.00 81.25 118 PHE A CA 1
ATOM 918 C C . PHE A 1 118 ? -0.076 10.823 -3.636 1.00 81.25 118 PHE A C 1
ATOM 920 O O . PHE A 1 118 ? 1.154 10.786 -3.584 1.00 81.25 118 PHE A O 1
ATOM 927 N N . TYR A 1 119 ? -0.763 11.853 -3.139 1.00 80.75 119 TYR A N 1
ATOM 928 C CA . TYR A 1 119 ? -0.127 13.040 -2.572 1.00 80.75 119 TYR A CA 1
ATOM 929 C C . TYR A 1 119 ? 0.427 12.819 -1.162 1.00 80.75 119 TYR A C 1
ATOM 931 O O . TYR A 1 119 ? 1.173 13.667 -0.671 1.00 80.75 119 TYR A O 1
ATOM 939 N N . SER A 1 120 ? 0.130 11.686 -0.515 1.00 82.62 120 SER A N 1
ATOM 940 C CA . SER A 1 120 ? 0.641 11.384 0.825 1.00 82.62 120 SER A CA 1
ATOM 941 C C . SER A 1 120 ? 2.163 11.312 0.881 1.00 82.62 120 SER A C 1
ATOM 943 O O . SER A 1 120 ? 2.734 11.436 1.956 1.00 82.62 120 SER A O 1
ATOM 945 N N . PHE A 1 121 ? 2.828 11.056 -0.251 1.00 73.50 121 PHE A N 1
ATOM 946 C CA . PHE A 1 121 ? 4.287 10.991 -0.323 1.00 73.50 121 PHE A CA 1
ATOM 947 C C . PHE A 1 121 ? 4.951 12.333 0.012 1.00 73.50 121 PHE A C 1
ATOM 949 O O . PHE A 1 121 ? 6.081 12.363 0.490 1.00 73.50 121 PHE A O 1
ATOM 956 N N . PHE A 1 122 ? 4.243 13.439 -0.223 1.00 76.44 122 PHE A N 1
ATOM 957 C CA . PHE A 1 122 ? 4.731 14.787 0.053 1.00 76.44 122 PHE A CA 1
ATOM 958 C C . PHE A 1 122 ? 4.360 15.290 1.461 1.00 76.44 122 PHE A C 1
ATOM 960 O O . PHE A 1 122 ? 4.613 16.455 1.762 1.00 76.44 122 PHE A O 1
ATOM 967 N N . ARG A 1 123 ? 3.763 14.436 2.307 1.00 66.19 123 ARG A N 1
ATOM 968 C CA . ARG A 1 123 ? 3.481 14.691 3.729 1.00 66.19 123 ARG A CA 1
ATOM 969 C C . ARG A 1 123 ? 4.402 13.856 4.618 1.00 66.19 123 ARG A C 1
ATOM 971 O O . ARG A 1 123 ? 4.947 14.447 5.573 1.00 66.19 123 ARG A O 1
#

Foldseek 3Di:
DCPDVVNVVVVVVVVVCVVVVPPDDVVVVPVVVVVVVVVVVVVVVCLVVQADQAWKKKKFFQFDPDQDPVVFAWPDWDDDPGIIITTGGSQDQVVVVVVVCCVSCPVGGPDMDIGHHPCSVVD

pLDDT: mean 83.73, std 9.48, range [49.09, 93.5]

Secondary structure (DSSP, 8-state):
----HHHHHHHHHHHHHHHTT----GGGGHHHHHHHHHHHHHHHHHHHHT---S-EEEEEES--S----TTS-EEEEEEETTEEEEEE-TTS-HHHHHHHHHHHHTTTSSEEEE---GGGGG-